Protein AF-A0A497C9P5-F1 (afdb_monomer_lite)

pLDDT: mean 89.62, std 9.58, range [41.66, 96.0]

Radius of gyration: 12.92 Å; chains: 1; bounding box: 40×26×26 Å

Secondary structure (DSSP, 8-state):
--HHHHHHHHHHHHHHHTTS-S-TTTTSGGGGHHHHHHHHHHTT--HHHHHHHHHHHHTGGGS-HHHHHHHHHHHHHHHHHSHHHHHHHHTT--

Sequence (94 aa):
MKTSIQKLRKYFRLEAKRGYDNEAVMGGIDNILPSWEGEARADNLPESVIQAVATRLRDYHRLSKESRQVVLQGLWKRIKRDPAIAAELKGEAD

Foldseek 3Di:
DQPLVVVLVVQLVQCVVVLNPLCSPVNGQLVCLVVSLVSCVVSVHDVVLNCLVNVLRNCSVVDDSVVNNVSSVVSNVVQCPPPVNVVVVPVVVD

Structure (mmCIF, N/CA/C/O backbone):
data_AF-A0A497C9P5-F1
#
_entry.id   AF-A0A497C9P5-F1
#
loop_
_atom_site.group_PDB
_atom_site.id
_atom_site.type_symbol
_atom_site.label_atom_id
_atom_site.label_alt_id
_atom_site.label_comp_id
_atom_site.label_asym_id
_atom_site.label_entity_id
_atom_site.label_seq_id
_atom_site.pdbx_PDB_ins_code
_atom_site.Cartn_x
_atom_site.Cartn_y
_atom_site.Cartn_z
_atom_site.occupancy
_atom_site.B_iso_or_equiv
_atom_site.auth_seq_id
_atom_site.auth_comp_id
_atom_site.auth_asym_id
_atom_site.auth_atom_id
_atom_site.pdbx_PDB_model_num
ATOM 1 N N . MET A 1 1 ? 19.208 -1.418 1.020 1.00 68.06 1 MET A N 1
ATOM 2 C CA . MET A 1 1 ? 17.759 -1.703 0.820 1.00 68.06 1 MET A CA 1
ATOM 3 C C . MET A 1 1 ? 17.121 -0.700 -0.157 1.00 68.06 1 MET A C 1
ATOM 5 O O . MET A 1 1 ? 17.277 0.497 0.054 1.00 68.06 1 MET A O 1
ATOM 9 N N . LYS A 1 2 ? 16.390 -1.160 -1.190 1.00 81.62 2 LYS A N 1
ATOM 10 C CA . LYS A 1 2 ? 15.680 -0.315 -2.187 1.00 81.62 2 LYS A CA 1
ATOM 11 C C . LYS A 1 2 ? 14.773 0.747 -1.532 1.00 81.62 2 LYS A C 1
ATOM 13 O O . LYS A 1 2 ? 14.002 0.426 -0.616 1.00 81.62 2 LYS A O 1
ATOM 18 N N . THR A 1 3 ? 14.854 2.000 -1.986 1.00 88.81 3 THR A N 1
ATOM 19 C CA . THR A 1 3 ? 14.185 3.158 -1.358 1.00 88.81 3 THR A CA 1
ATOM 20 C C . THR A 1 3 ? 12.657 3.048 -1.406 1.00 88.81 3 THR A C 1
ATOM 22 O O . THR A 1 3 ? 11.979 3.375 -0.425 1.00 88.81 3 THR A O 1
ATOM 25 N N . SER A 1 4 ? 12.106 2.496 -2.487 1.00 92.75 4 SER A N 1
ATOM 26 C CA . SER A 1 4 ? 10.670 2.239 -2.668 1.00 92.75 4 SER A CA 1
ATOM 27 C C . SER A 1 4 ? 10.084 1.336 -1.573 1.00 92.75 4 SER A C 1
ATOM 29 O O . SER A 1 4 ? 9.024 1.639 -1.014 1.00 92.75 4 SER A O 1
ATOM 31 N N . ILE A 1 5 ? 10.776 0.258 -1.184 1.00 92.44 5 ILE A N 1
ATOM 32 C CA . ILE A 1 5 ? 10.326 -0.654 -0.116 1.00 92.44 5 ILE A CA 1
ATOM 33 C C . ILE A 1 5 ? 10.441 0.006 1.263 1.00 92.44 5 ILE A C 1
ATOM 35 O O . ILE A 1 5 ? 9.572 -0.189 2.122 1.00 92.44 5 ILE A O 1
ATOM 39 N N . GLN A 1 6 ? 11.481 0.813 1.495 1.00 91.50 6 GLN A N 1
ATOM 40 C CA . GLN A 1 6 ? 11.629 1.564 2.746 1.00 91.50 6 GLN A CA 1
ATOM 41 C C . GLN A 1 6 ? 10.496 2.580 2.936 1.00 91.50 6 GLN A C 1
ATOM 43 O O . GLN A 1 6 ? 9.908 2.645 4.024 1.00 91.50 6 GLN A O 1
ATOM 48 N N . LYS A 1 7 ? 10.150 3.327 1.880 1.00 92.31 7 LYS A N 1
ATOM 49 C CA . LYS A 1 7 ? 9.013 4.257 1.882 1.00 92.31 7 LYS A CA 1
ATOM 50 C C . LYS A 1 7 ? 7.695 3.527 2.114 1.00 92.31 7 LYS A C 1
ATOM 52 O O . LYS A 1 7 ? 6.960 3.906 3.024 1.00 92.31 7 LYS A O 1
ATOM 57 N N . LEU A 1 8 ? 7.446 2.426 1.402 1.00 93.44 8 LEU A N 1
ATOM 58 C CA . LEU A 1 8 ? 6.242 1.611 1.602 1.00 93.44 8 LEU A CA 1
ATOM 59 C C . LEU A 1 8 ? 6.091 1.160 3.061 1.00 93.44 8 LEU A C 1
ATOM 61 O O . LEU A 1 8 ? 5.040 1.338 3.678 1.00 93.44 8 LEU A O 1
ATOM 65 N N . ARG A 1 9 ? 7.179 0.656 3.660 1.00 93.19 9 ARG A N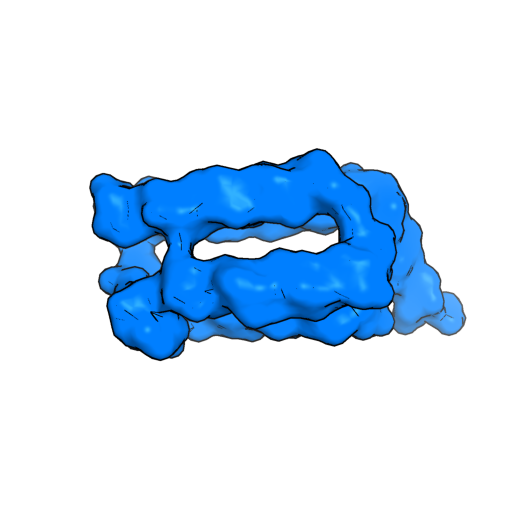 1
ATOM 66 C CA . ARG A 1 9 ? 7.205 0.260 5.076 1.00 93.19 9 ARG A CA 1
ATOM 67 C C . ARG A 1 9 ? 6.881 1.428 6.006 1.00 93.19 9 ARG A C 1
ATOM 69 O O . ARG A 1 9 ? 6.217 1.230 7.025 1.00 93.19 9 ARG A O 1
ATOM 76 N N . LYS A 1 10 ? 7.376 2.629 5.694 1.00 93.00 10 LYS A N 1
ATOM 77 C CA . LYS A 1 10 ? 7.097 3.844 6.469 1.00 93.00 10 LYS A CA 1
ATOM 78 C C . LYS A 1 10 ? 5.608 4.186 6.420 1.00 93.00 10 LYS A C 1
ATOM 80 O O . LYS A 1 10 ? 5.030 4.394 7.483 1.00 93.00 10 LYS A O 1
ATOM 85 N N . TYR A 1 11 ? 4.986 4.160 5.243 1.00 93.25 11 TYR A N 1
ATOM 86 C CA . TYR A 1 11 ? 3.549 4.406 5.096 1.00 93.25 11 TYR A CA 1
ATOM 87 C C . TYR A 1 11 ? 2.705 3.394 5.879 1.00 93.25 11 TYR A C 1
ATOM 89 O O . TYR A 1 11 ? 1.835 3.793 6.648 1.00 93.25 11 TYR A O 1
ATOM 97 N N . PHE A 1 12 ? 3.036 2.099 5.813 1.00 94.19 12 PHE A N 1
ATOM 98 C CA . PHE A 1 12 ? 2.298 1.074 6.567 1.00 94.19 12 PHE A CA 1
ATOM 99 C C . PHE A 1 12 ? 2.425 1.257 8.083 1.00 94.19 12 PHE A C 1
ATOM 101 O O . PHE A 1 12 ? 1.477 1.010 8.827 1.00 94.19 12 PHE A O 1
ATOM 108 N N . ARG A 1 13 ? 3.592 1.707 8.562 1.00 93.31 13 ARG A N 1
ATOM 109 C CA . ARG A 1 13 ? 3.786 2.039 9.981 1.00 93.31 13 ARG A CA 1
ATOM 110 C C . ARG A 1 13 ? 2.986 3.267 10.403 1.00 93.31 13 ARG A C 1
ATOM 112 O O . ARG A 1 13 ? 2.522 3.291 11.536 1.00 93.31 13 ARG A O 1
ATOM 119 N N . LEU A 1 14 ? 2.858 4.275 9.542 1.00 93.50 14 LEU A N 1
ATOM 120 C CA . LEU A 1 14 ? 2.045 5.459 9.830 1.00 93.50 14 LEU A CA 1
ATOM 121 C C . LEU A 1 14 ? 0.565 5.087 9.954 1.00 93.50 14 LEU A C 1
ATOM 123 O O . LEU A 1 14 ? -0.050 5.445 10.955 1.00 93.50 14 LEU A O 1
ATOM 127 N N . GLU A 1 15 ? 0.045 4.286 9.021 1.00 93.19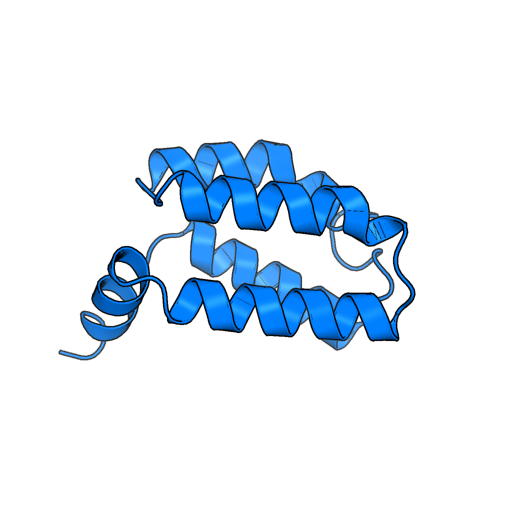 15 GLU A N 1
ATOM 128 C CA . GLU A 1 15 ? -1.319 3.746 9.105 1.00 93.19 15 GLU A CA 1
ATOM 129 C C . GLU A 1 15 ? -1.534 2.951 10.395 1.00 93.19 15 GLU A C 1
ATOM 131 O O . GLU A 1 15 ? -2.477 3.214 11.134 1.00 93.19 15 GLU A O 1
ATOM 136 N N . ALA A 1 16 ? -0.624 2.031 10.730 1.00 92.62 16 ALA A N 1
ATOM 137 C CA . ALA A 1 16 ? -0.737 1.246 11.958 1.00 92.62 16 ALA A CA 1
ATOM 138 C C . ALA A 1 16 ? -0.737 2.122 13.223 1.00 92.62 16 ALA A C 1
ATOM 140 O O . ALA A 1 16 ? -1.492 1.859 14.155 1.00 92.62 16 ALA A O 1
ATOM 141 N N . LYS A 1 17 ? 0.075 3.188 13.253 1.00 92.56 17 LYS A N 1
ATOM 142 C CA . LYS A 1 17 ? 0.129 4.129 14.383 1.00 92.56 17 LYS A CA 1
ATOM 143 C C . LYS A 1 17 ? -1.158 4.934 14.562 1.00 92.56 17 LYS A C 1
ATOM 145 O O . LYS A 1 17 ? -1.469 5.287 15.693 1.00 92.56 17 LYS A O 1
ATOM 150 N N . ARG A 1 18 ? -1.890 5.223 13.482 1.00 90.56 18 ARG A N 1
ATOM 151 C CA . ARG A 1 18 ? -3.185 5.927 13.533 1.00 90.56 18 ARG A CA 1
ATOM 152 C C . ARG A 1 18 ? -4.392 4.986 13.604 1.00 90.56 18 ARG A C 1
ATOM 154 O O . ARG A 1 18 ? -5.529 5.440 13.578 1.00 90.56 18 ARG A O 1
ATOM 161 N N . GLY A 1 19 ? -4.165 3.677 13.716 1.00 92.19 19 GLY A N 1
ATOM 162 C CA . GLY A 1 19 ? -5.247 2.696 13.790 1.00 92.19 19 GLY A CA 1
ATOM 163 C C . GLY A 1 19 ? -5.956 2.466 12.453 1.00 92.19 19 GLY A C 1
ATOM 164 O O . GLY A 1 19 ? -7.157 2.202 12.440 1.00 92.19 19 GLY A O 1
ATOM 165 N N . TYR A 1 20 ? -5.212 2.543 11.344 1.00 92.50 20 TYR A N 1
ATOM 166 C CA . TYR A 1 20 ? -5.673 2.210 9.990 1.00 92.50 20 TYR A CA 1
ATOM 167 C C . TYR A 1 20 ? -6.838 3.093 9.506 1.00 92.50 20 TYR A C 1
ATOM 169 O O . TYR A 1 20 ? -7.785 2.631 8.857 1.00 92.50 20 TYR A O 1
ATOM 177 N N . ASP A 1 21 ? -6.782 4.381 9.850 1.00 89.19 21 ASP A N 1
ATOM 178 C CA . ASP A 1 21 ? -7.808 5.374 9.526 1.00 89.19 21 ASP A CA 1
ATOM 179 C C . ASP A 1 21 ? -7.875 5.730 8.029 1.00 89.19 21 ASP A C 1
ATOM 181 O O . ASP A 1 21 ? -8.923 6.201 7.589 1.00 89.19 21 ASP A O 1
ATOM 185 N N . ASN A 1 22 ? -6.860 5.376 7.225 1.00 88.38 22 ASN A N 1
ATOM 186 C CA . ASN A 1 22 ? -6.689 5.809 5.832 1.00 88.38 22 ASN A CA 1
ATOM 187 C C . ASN A 1 22 ? -6.554 7.335 5.685 1.00 88.38 22 ASN A C 1
ATOM 189 O O . ASN A 1 22 ? -6.871 7.895 4.642 1.00 88.38 22 ASN A O 1
ATOM 193 N N . GLU A 1 23 ? -6.066 8.016 6.718 1.00 85.25 23 GLU A N 1
ATOM 194 C CA . GLU A 1 23 ? -5.766 9.452 6.680 1.00 85.25 23 GLU A CA 1
ATOM 195 C C . GLU A 1 23 ? -4.306 9.734 7.055 1.00 85.25 23 GLU A C 1
ATOM 197 O O . GLU A 1 23 ? -3.831 10.871 6.962 1.00 85.25 23 GLU A O 1
ATOM 202 N N . ALA A 1 24 ? -3.550 8.703 7.457 1.00 77.12 24 ALA A N 1
ATOM 203 C CA . ALA A 1 24 ? -2.168 8.847 7.899 1.00 77.12 24 ALA A CA 1
ATOM 204 C C . ALA A 1 24 ? -1.222 9.318 6.795 1.00 77.12 24 ALA A C 1
ATOM 206 O O . ALA A 1 24 ? -0.147 9.850 7.084 1.00 77.12 24 ALA A O 1
ATOM 207 N N . VAL A 1 25 ? -1.601 9.091 5.539 1.00 79.31 25 VAL A N 1
ATOM 208 C CA . VAL A 1 25 ? -0.736 9.274 4.384 1.00 79.31 25 VAL A CA 1
ATOM 209 C C . VAL A 1 25 ? -1.464 10.108 3.345 1.00 79.31 25 VAL A C 1
ATOM 211 O O . VAL A 1 25 ? -2.302 9.583 2.637 1.00 79.31 25 VAL A O 1
ATOM 214 N N . MET A 1 26 ? -1.159 11.406 3.258 1.00 78.00 26 MET A N 1
ATOM 215 C CA . MET A 1 26 ? -1.690 12.305 2.217 1.00 78.00 26 MET A CA 1
ATOM 216 C C . MET A 1 26 ? -3.221 12.211 2.006 1.00 78.00 26 MET A C 1
ATOM 218 O O . MET A 1 26 ? -3.688 12.286 0.877 1.00 78.00 26 MET A O 1
ATOM 222 N N . GLY A 1 27 ? -4.007 12.004 3.070 1.00 80.25 27 GLY A N 1
ATOM 223 C CA . GLY A 1 27 ? -5.471 11.869 2.975 1.00 80.25 27 GLY A CA 1
ATOM 224 C C . GLY A 1 27 ? -5.981 10.556 2.359 1.00 80.25 27 GLY A C 1
ATOM 225 O O . GLY A 1 27 ? -7.151 10.476 2.005 1.00 80.25 27 GLY A O 1
ATOM 226 N N . GLY A 1 28 ? -5.115 9.552 2.203 1.00 89.44 28 GLY A N 1
ATOM 227 C CA . GLY A 1 28 ? -5.441 8.236 1.651 1.00 89.44 28 GLY A CA 1
ATOM 228 C C . GLY A 1 28 ? -4.181 7.488 1.230 1.00 89.44 28 GLY A C 1
ATOM 229 O O . GLY A 1 28 ? -3.340 8.034 0.513 1.00 89.44 28 GLY A O 1
ATOM 230 N N . ILE A 1 29 ? -4.011 6.232 1.658 1.00 90.56 29 ILE A N 1
ATOM 231 C CA . ILE A 1 29 ? -2.803 5.471 1.299 1.00 90.56 29 ILE A CA 1
ATOM 232 C C . ILE A 1 29 ? -2.698 5.231 -0.214 1.00 90.56 29 ILE A C 1
ATOM 234 O O . ILE A 1 29 ? -1.601 5.059 -0.729 1.00 90.56 29 ILE A O 1
ATOM 238 N N . ASP A 1 30 ? -3.812 5.240 -0.937 1.00 91.75 30 ASP A N 1
ATOM 239 C CA . ASP A 1 30 ? -3.877 5.145 -2.393 1.00 91.75 30 ASP A CA 1
ATOM 240 C C . ASP A 1 30 ? -3.218 6.338 -3.101 1.00 91.75 30 ASP A C 1
ATOM 242 O O . ASP A 1 30 ? -2.639 6.159 -4.174 1.00 91.75 30 ASP A O 1
ATOM 246 N N . ASN A 1 31 ? -3.181 7.516 -2.471 1.00 92.06 31 ASN A N 1
ATOM 247 C CA . ASN A 1 31 ? -2.557 8.714 -3.045 1.00 92.06 31 ASN A CA 1
ATOM 248 C C . ASN A 1 31 ? -1.042 8.569 -3.253 1.00 92.06 31 ASN A C 1
ATOM 250 O O . ASN A 1 31 ? -0.457 9.293 -4.058 1.00 92.06 31 ASN A O 1
ATOM 254 N N . ILE A 1 32 ? -0.382 7.625 -2.572 1.00 92.44 32 ILE A N 1
ATOM 255 C CA . ILE A 1 32 ? 1.052 7.375 -2.789 1.00 92.44 32 ILE A CA 1
ATOM 256 C C . ILE A 1 32 ? 1.327 6.558 -4.046 1.00 92.44 32 ILE A C 1
ATOM 258 O O . ILE A 1 32 ? 2.480 6.516 -4.475 1.00 92.44 32 ILE A O 1
ATOM 262 N N . LEU A 1 33 ? 0.321 5.863 -4.590 1.00 93.31 33 LEU A N 1
ATOM 263 C CA . LEU A 1 33 ? 0.524 4.841 -5.614 1.00 93.31 33 LEU A CA 1
ATOM 264 C C . LEU A 1 33 ? 1.246 5.366 -6.856 1.00 93.31 33 LEU A C 1
ATOM 266 O O . LEU A 1 33 ? 2.254 4.756 -7.206 1.00 93.31 33 LEU A O 1
ATOM 270 N N . PRO A 1 34 ? 0.857 6.502 -7.470 1.00 92.75 34 PRO A N 1
ATOM 271 C CA . PRO A 1 34 ? 1.517 6.968 -8.689 1.00 92.75 34 PRO A CA 1
ATOM 272 C C . PRO A 1 34 ? 3.017 7.229 -8.491 1.00 92.75 34 PRO A C 1
ATOM 274 O O . PRO A 1 34 ? 3.837 6.818 -9.310 1.00 92.75 34 PRO A O 1
ATOM 277 N N . SER A 1 35 ? 3.388 7.858 -7.368 1.00 92.94 35 SER A N 1
ATOM 278 C CA . SER A 1 35 ? 4.792 8.116 -7.025 1.00 92.94 35 SER A CA 1
ATOM 279 C C . SER A 1 35 ? 5.523 6.823 -6.677 1.00 92.94 35 SER A C 1
ATOM 281 O O . SER A 1 35 ? 6.618 6.569 -7.174 1.00 92.94 35 SER A O 1
ATOM 283 N N . TRP A 1 36 ? 4.920 5.987 -5.830 1.00 95.31 36 TRP A N 1
ATOM 284 C CA . TRP A 1 36 ? 5.548 4.762 -5.353 1.00 95.31 36 TRP A CA 1
ATOM 285 C C . TRP 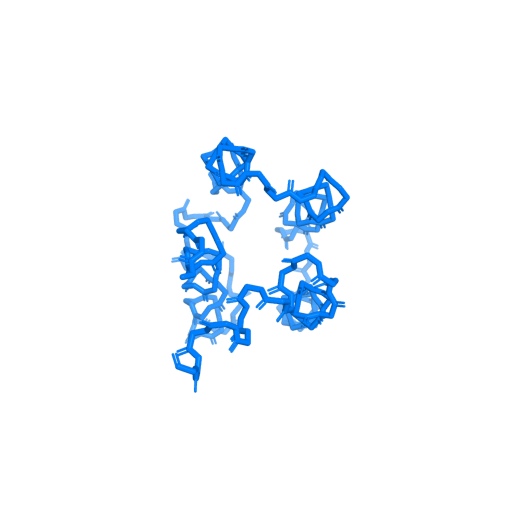A 1 36 ? 5.773 3.751 -6.480 1.00 95.31 36 TRP A C 1
ATOM 287 O O . TRP A 1 36 ? 6.820 3.115 -6.510 1.00 95.31 36 TRP A O 1
ATOM 297 N N . GLU A 1 37 ? 4.838 3.620 -7.422 1.00 95.81 37 GLU A N 1
ATOM 298 C CA . GLU A 1 37 ? 4.979 2.739 -8.582 1.00 95.81 37 GLU A CA 1
ATOM 299 C C . GLU A 1 37 ? 6.147 3.154 -9.490 1.00 95.81 37 GLU A C 1
ATOM 301 O O . GLU A 1 37 ? 6.898 2.294 -9.951 1.00 95.81 37 GLU A O 1
ATOM 306 N N . GLY A 1 38 ? 6.334 4.458 -9.730 1.00 95.12 38 GLY A N 1
ATOM 307 C CA . GLY A 1 38 ? 7.476 4.966 -10.496 1.00 95.12 38 GLY A CA 1
ATOM 308 C C . GLY A 1 38 ? 8.810 4.638 -9.823 1.00 95.12 38 GLY A C 1
ATOM 309 O O . GLY A 1 38 ? 9.721 4.109 -10.458 1.00 95.12 38 GLY A O 1
ATOM 310 N N . GLU A 1 39 ? 8.894 4.868 -8.511 1.00 94.12 39 GLU A N 1
ATOM 311 C CA . GLU A 1 39 ? 10.072 4.520 -7.711 1.00 94.12 39 GLU A CA 1
ATOM 312 C C . GLU A 1 39 ? 10.320 3.008 -7.667 1.00 94.12 39 GLU A C 1
ATOM 314 O O . GLU A 1 39 ? 11.456 2.565 -7.786 1.00 94.12 39 GLU A O 1
ATOM 319 N N . ALA A 1 40 ? 9.266 2.205 -7.527 1.00 95.25 40 ALA A N 1
ATOM 320 C CA . ALA A 1 40 ? 9.341 0.750 -7.497 1.00 95.25 40 ALA A CA 1
ATOM 321 C C . ALA A 1 40 ? 9.905 0.171 -8.801 1.00 95.25 40 ALA A C 1
ATOM 323 O O . ALA A 1 40 ? 10.735 -0.740 -8.759 1.00 95.25 40 ALA A O 1
ATOM 324 N N . ARG A 1 41 ? 9.485 0.714 -9.951 1.00 95.12 41 ARG A N 1
ATOM 325 C CA . ARG A 1 41 ? 10.022 0.321 -11.262 1.00 95.12 41 ARG A CA 1
ATOM 326 C C . ARG A 1 41 ? 11.467 0.781 -11.441 1.00 95.12 41 ARG A C 1
ATOM 328 O O . ARG A 1 41 ? 12.280 -0.008 -11.911 1.00 95.12 41 ARG A O 1
ATOM 335 N N . ALA A 1 42 ? 11.812 1.996 -11.008 1.00 94.25 42 ALA A N 1
ATOM 336 C CA . ALA A 1 42 ? 13.197 2.483 -11.017 1.00 94.25 42 ALA A CA 1
ATOM 337 C C . ALA A 1 42 ? 14.119 1.629 -10.126 1.00 94.25 42 ALA A C 1
ATOM 339 O O . ALA A 1 42 ? 15.255 1.327 -10.488 1.00 94.25 42 ALA A O 1
ATOM 340 N N . ASP A 1 43 ? 13.590 1.154 -9.000 1.00 93.38 43 ASP A N 1
ATOM 341 C CA . ASP A 1 43 ? 14.250 0.211 -8.105 1.00 93.38 43 ASP A CA 1
ATOM 342 C C . ASP A 1 43 ? 14.276 -1.229 -8.653 1.00 93.38 43 ASP A C 1
ATOM 344 O O . ASP A 1 43 ? 14.790 -2.117 -7.978 1.00 93.38 43 ASP A O 1
ATOM 348 N N . ASN A 1 44 ? 13.780 -1.497 -9.866 1.00 92.00 44 ASN A N 1
ATOM 349 C CA . ASN A 1 44 ? 13.706 -2.831 -10.472 1.00 92.00 44 ASN A CA 1
ATOM 350 C C . ASN A 1 44 ? 12.964 -3.858 -9.595 1.00 92.00 44 ASN A C 1
ATOM 352 O O . ASN A 1 44 ? 13.370 -5.018 -9.492 1.00 92.00 44 ASN A O 1
ATOM 356 N N . LEU A 1 45 ? 11.889 -3.441 -8.917 1.00 92.38 45 LEU A N 1
ATOM 357 C CA . LEU A 1 45 ? 11.023 -4.389 -8.220 1.00 92.38 45 LEU A CA 1
ATOM 358 C C . LEU A 1 45 ? 10.260 -5.266 -9.225 1.00 92.38 45 LEU A C 1
ATOM 360 O O . LEU A 1 45 ? 9.874 -4.779 -10.289 1.00 92.38 45 LEU A O 1
ATOM 364 N N . PRO A 1 46 ? 9.979 -6.540 -8.888 1.00 93.44 46 PRO A N 1
ATOM 365 C CA . PRO A 1 46 ? 9.173 -7.396 -9.748 1.00 93.44 46 PRO A CA 1
ATOM 366 C C . PRO A 1 46 ? 7.799 -6.772 -10.006 1.00 93.44 46 PRO A C 1
ATOM 368 O O . PRO A 1 46 ? 7.096 -6.409 -9.060 1.00 93.44 46 PRO A O 1
ATOM 371 N N . GLU A 1 47 ? 7.369 -6.711 -11.269 1.00 94.06 47 GLU A N 1
ATOM 372 C CA . GLU A 1 47 ? 6.068 -6.120 -11.626 1.00 94.06 47 GLU A CA 1
ATOM 373 C C . GLU A 1 47 ? 4.911 -6.840 -10.907 1.00 94.06 47 GLU A C 1
ATOM 375 O O . GLU A 1 47 ? 3.935 -6.216 -10.506 1.00 94.06 47 GLU A O 1
ATOM 380 N N . SER A 1 48 ? 5.050 -8.139 -10.621 1.00 93.69 48 SER A N 1
ATOM 381 C CA . SER A 1 48 ? 4.089 -8.907 -9.817 1.00 93.69 48 SER A CA 1
ATOM 382 C C . SER A 1 48 ? 3.910 -8.363 -8.391 1.00 93.69 48 SER A C 1
ATOM 384 O O . SER A 1 48 ? 2.801 -8.401 -7.851 1.00 93.69 48 SER A O 1
ATOM 386 N N . VAL A 1 49 ? 4.975 -7.839 -7.775 1.00 94.31 49 VAL A N 1
ATOM 387 C CA . VAL A 1 49 ? 4.927 -7.177 -6.465 1.00 94.31 49 VAL A CA 1
ATOM 388 C C . VAL A 1 49 ? 4.277 -5.807 -6.601 1.00 94.31 49 VAL A C 1
ATOM 390 O O . VAL A 1 49 ? 3.393 -5.482 -5.807 1.00 94.31 49 VAL A O 1
ATOM 393 N N . ILE A 1 50 ? 4.671 -5.036 -7.617 1.00 95.75 50 ILE A N 1
ATOM 394 C CA . ILE A 1 50 ? 4.123 -3.701 -7.888 1.00 95.75 50 ILE A CA 1
ATOM 395 C C . ILE A 1 50 ? 2.606 -3.785 -8.073 1.00 95.75 50 ILE A C 1
ATOM 397 O O . ILE A 1 50 ? 1.863 -3.125 -7.349 1.00 95.75 50 ILE A O 1
ATOM 401 N N . GLN A 1 51 ? 2.137 -4.683 -8.940 1.00 95.50 51 GLN A N 1
ATOM 402 C CA . GLN A 1 51 ? 0.714 -4.899 -9.201 1.00 95.50 51 GLN A CA 1
ATOM 403 C C . GLN A 1 51 ? -0.044 -5.398 -7.964 1.00 95.50 51 GLN A C 1
ATOM 405 O O . GLN A 1 51 ? -1.168 -4.959 -7.704 1.00 95.50 51 GLN A O 1
ATOM 410 N N . ALA A 1 52 ? 0.561 -6.280 -7.157 1.00 94.25 52 ALA A N 1
ATOM 411 C CA . ALA A 1 52 ? -0.054 -6.755 -5.918 1.00 94.25 52 ALA A CA 1
ATOM 412 C C . ALA A 1 52 ? -0.237 -5.627 -4.889 1.00 94.25 52 ALA A C 1
ATOM 414 O O . ALA A 1 52 ? -1.270 -5.582 -4.219 1.00 94.25 52 ALA A O 1
ATOM 415 N N . VAL A 1 53 ? 0.737 -4.721 -4.764 1.00 95.38 53 VAL A N 1
ATOM 416 C CA . VAL A 1 53 ? 0.630 -3.539 -3.896 1.00 95.38 53 VAL A CA 1
ATOM 417 C C . VAL A 1 53 ? -0.395 -2.559 -4.457 1.00 95.38 53 VAL A C 1
ATOM 419 O O . VAL A 1 53 ? -1.329 -2.199 -3.742 1.00 95.38 53 VAL A O 1
ATOM 422 N N . ALA A 1 54 ? -0.276 -2.192 -5.735 1.00 95.56 54 ALA A N 1
ATOM 423 C CA . ALA A 1 54 ? -1.151 -1.227 -6.393 1.00 95.56 54 ALA A CA 1
ATOM 424 C C . ALA A 1 54 ? -2.626 -1.629 -6.304 1.00 95.56 54 ALA A C 1
ATOM 426 O O . ALA A 1 54 ? -3.460 -0.840 -5.867 1.00 95.56 54 ALA A O 1
ATOM 427 N N . THR A 1 55 ? -2.938 -2.889 -6.616 1.00 94.75 55 THR A N 1
ATOM 428 C CA . THR A 1 55 ? -4.311 -3.409 -6.543 1.00 94.75 55 THR A CA 1
ATOM 429 C C . THR A 1 55 ? -4.864 -3.334 -5.119 1.00 94.75 55 THR A C 1
ATOM 431 O O . THR A 1 55 ? -5.982 -2.879 -4.907 1.00 94.75 55 THR A O 1
ATOM 434 N N . ARG A 1 56 ? -4.080 -3.746 -4.113 1.00 94.19 56 ARG A N 1
ATOM 435 C CA . ARG A 1 56 ? -4.547 -3.778 -2.717 1.00 94.19 56 ARG A CA 1
ATOM 436 C C . ARG A 1 56 ? -4.735 -2.391 -2.120 1.00 94.19 56 ARG A C 1
ATOM 438 O O . ARG A 1 56 ? -5.669 -2.203 -1.346 1.00 94.19 56 ARG A O 1
ATOM 445 N N . LEU A 1 57 ? -3.851 -1.452 -2.445 1.00 94.44 57 LEU A N 1
ATOM 446 C CA . LEU A 1 57 ? -3.933 -0.095 -1.916 1.00 94.44 57 LEU A CA 1
ATOM 447 C C . LEU A 1 57 ? -5.004 0.736 -2.628 1.00 94.44 57 LEU A C 1
ATOM 449 O O . LEU A 1 57 ? -5.655 1.536 -1.970 1.00 94.44 57 LEU A O 1
ATOM 453 N N . ARG A 1 58 ? -5.265 0.495 -3.921 1.00 93.75 58 ARG A N 1
ATOM 454 C CA . ARG A 1 58 ? -6.331 1.183 -4.668 1.00 93.75 58 ARG A CA 1
ATOM 455 C C . ARG A 1 58 ? -7.711 0.969 -4.040 1.00 93.75 58 ARG A C 1
ATOM 457 O O . ARG A 1 58 ? -8.481 1.914 -3.917 1.00 93.75 58 ARG A O 1
ATOM 464 N N . ASP A 1 59 ? -8.002 -0.250 -3.592 1.00 92.69 59 ASP A N 1
ATOM 465 C CA . ASP A 1 59 ? -9.273 -0.582 -2.933 1.00 92.69 59 ASP A CA 1
ATOM 466 C C . ASP A 1 59 ? -9.266 -0.338 -1.411 1.00 92.69 59 ASP A C 1
ATOM 468 O O . ASP A 1 59 ? -10.280 -0.543 -0.743 1.00 92.69 59 ASP A O 1
ATOM 472 N N . TYR A 1 60 ? -8.147 0.109 -0.833 1.00 93.94 60 TYR A N 1
ATOM 473 C CA . TYR A 1 60 ? 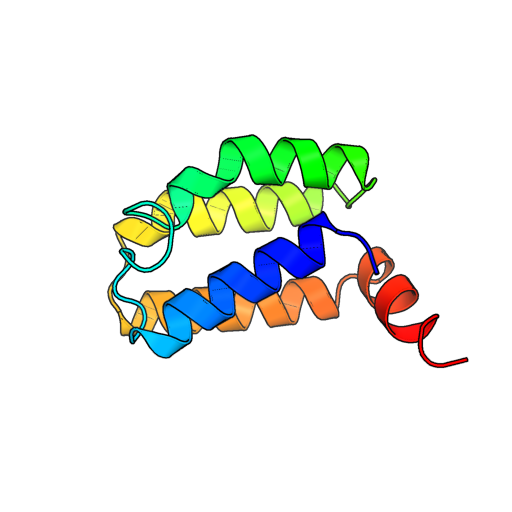-7.965 0.197 0.620 1.00 93.94 60 TYR A CA 1
ATOM 474 C C . TYR A 1 60 ? -8.949 1.152 1.307 1.00 93.94 60 TYR A C 1
ATOM 476 O O . TYR A 1 60 ? -9.429 0.868 2.409 1.00 93.94 60 TYR A O 1
ATOM 484 N N . HIS A 1 61 ? -9.316 2.251 0.641 1.00 92.19 61 HIS A N 1
ATOM 485 C CA . HIS A 1 61 ? -10.293 3.209 1.159 1.00 92.19 61 HIS A CA 1
ATOM 486 C C . HIS A 1 61 ? -11.677 2.572 1.390 1.00 92.19 61 HIS A C 1
ATOM 488 O O . HIS A 1 61 ? -12.387 2.978 2.308 1.00 92.19 61 HIS A O 1
ATOM 494 N N . ARG A 1 62 ? -12.028 1.525 0.628 1.00 94.38 62 ARG A N 1
ATOM 495 C CA . ARG A 1 62 ? -13.324 0.819 0.685 1.00 94.38 62 ARG A CA 1
ATOM 496 C C . ARG A 1 62 ? -13.417 -0.195 1.825 1.00 94.38 62 ARG A C 1
ATOM 498 O O . ARG A 1 62 ? -14.484 -0.747 2.070 1.00 94.38 62 ARG A O 1
ATOM 505 N N . LEU A 1 63 ? -12.297 -0.487 2.481 1.00 94.62 63 LEU A N 1
ATOM 506 C CA . LEU A 1 63 ? -12.199 -1.502 3.523 1.00 94.62 63 LEU A CA 1
ATOM 507 C C . LEU A 1 63 ? -12.520 -0.928 4.908 1.00 94.62 63 LEU A C 1
ATOM 509 O O . LEU A 1 63 ? -12.255 0.243 5.183 1.00 94.62 63 LEU A O 1
ATOM 513 N N . SER A 1 64 ? -13.015 -1.784 5.809 1.00 95.06 64 SER A N 1
ATOM 514 C CA . SER A 1 64 ? -13.100 -1.462 7.240 1.00 95.06 64 SER A CA 1
ATOM 515 C C . SER A 1 64 ? -11.706 -1.332 7.863 1.00 95.06 64 SER A C 1
ATOM 517 O O . SER A 1 64 ? -10.729 -1.863 7.328 1.00 95.06 64 SER A O 1
ATOM 519 N N . LYS A 1 65 ? -11.601 -0.682 9.028 1.00 93.62 65 LYS A N 1
ATOM 520 C CA . LYS A 1 65 ? -10.324 -0.531 9.751 1.00 93.62 65 LYS A CA 1
ATOM 521 C C . LYS A 1 65 ? -9.659 -1.880 10.050 1.00 93.62 65 LYS A C 1
ATOM 523 O O . LYS A 1 65 ? -8.456 -2.026 9.834 1.00 93.62 65 LYS A O 1
ATOM 528 N N . GLU A 1 66 ? -10.420 -2.894 10.466 1.00 94.88 66 GLU A N 1
ATOM 529 C CA . GLU A 1 66 ? -9.862 -4.230 10.715 1.00 94.88 66 GLU A CA 1
ATOM 530 C C . GLU A 1 66 ? -9.376 -4.890 9.418 1.00 94.88 66 GLU A C 1
ATOM 532 O O . GLU A 1 66 ? -8.289 -5.469 9.368 1.00 94.88 66 GLU A O 1
ATOM 537 N N . SER A 1 67 ? -10.146 -4.753 8.336 1.00 95.19 67 SER A N 1
ATOM 538 C CA . SER A 1 67 ? -9.781 -5.303 7.026 1.00 95.19 67 SER A CA 1
ATOM 539 C C . SER A 1 67 ? -8.513 -4.646 6.475 1.00 95.19 67 SER A C 1
ATOM 541 O O . SER A 1 67 ? -7.633 -5.329 5.949 1.00 95.19 67 SER A O 1
ATOM 543 N N . ARG A 1 68 ? -8.374 -3.329 6.655 1.00 95.38 68 ARG A N 1
ATOM 544 C CA . ARG A 1 68 ? -7.177 -2.554 6.310 1.00 95.38 68 ARG A CA 1
ATOM 545 C C . ARG A 1 68 ? -5.936 -3.071 7.032 1.00 95.38 68 ARG A C 1
ATOM 547 O O . ARG A 1 68 ? -4.921 -3.339 6.385 1.00 95.38 68 ARG A O 1
ATOM 554 N N . GLN A 1 69 ? -6.031 -3.297 8.343 1.00 95.38 69 GLN A N 1
ATOM 555 C CA . GLN A 1 69 ? -4.954 -3.903 9.127 1.00 95.38 69 GLN A CA 1
ATOM 556 C C . GLN A 1 69 ? -4.513 -5.249 8.543 1.00 95.38 69 GLN A C 1
ATOM 558 O O . GLN A 1 69 ? -3.318 -5.466 8.309 1.00 95.38 69 GLN A O 1
ATOM 563 N N . VAL A 1 70 ? -5.469 -6.147 8.291 1.00 96.00 70 VAL A N 1
ATOM 564 C CA . VAL A 1 70 ? -5.196 -7.480 7.735 1.00 96.00 70 VAL A CA 1
ATOM 565 C C . VAL A 1 70 ? -4.527 -7.371 6.364 1.00 96.00 70 VAL A C 1
ATOM 567 O O . VAL A 1 70 ? -3.538 -8.063 6.108 1.00 96.00 70 VAL A O 1
ATOM 570 N N . VAL A 1 71 ? -5.004 -6.465 5.506 1.00 94.94 71 VAL A N 1
ATOM 571 C CA . VAL A 1 71 ? -4.434 -6.233 4.173 1.00 94.94 71 VAL A CA 1
ATOM 572 C C . VAL A 1 71 ? -2.993 -5.738 4.254 1.00 94.94 71 VAL A C 1
ATOM 574 O O . VAL A 1 71 ? -2.134 -6.342 3.610 1.00 94.94 71 VAL A O 1
ATOM 577 N N . LEU A 1 72 ? -2.683 -4.711 5.056 1.00 95.06 72 LEU A N 1
ATOM 578 C CA . LEU A 1 72 ? -1.306 -4.198 5.144 1.00 95.06 72 LEU A CA 1
ATOM 579 C C . LEU A 1 72 ? -0.343 -5.243 5.712 1.00 95.06 72 LEU A C 1
ATOM 581 O O . LEU A 1 72 ? 0.768 -5.413 5.202 1.00 95.06 72 LEU A O 1
ATOM 585 N N . GLN A 1 73 ? -0.766 -5.985 6.738 1.00 94.62 73 GLN A N 1
ATOM 586 C CA . GLN A 1 73 ? 0.052 -7.053 7.310 1.00 94.62 73 GLN A CA 1
ATOM 587 C C . GLN A 1 73 ? 0.276 -8.198 6.314 1.00 94.62 73 GLN A C 1
ATOM 589 O O . GLN A 1 73 ? 1.403 -8.683 6.177 1.00 94.62 73 GLN A O 1
ATOM 594 N N . GLY A 1 74 ? -0.774 -8.627 5.610 1.00 95.00 74 GLY A N 1
ATOM 595 C CA . GLY A 1 74 ? -0.699 -9.674 4.593 1.00 95.00 74 GLY A CA 1
ATOM 596 C C . GLY A 1 74 ? 0.187 -9.271 3.415 1.00 95.00 74 GLY A C 1
ATOM 597 O O . GLY A 1 74 ? 1.060 -10.040 3.003 1.00 95.00 74 GLY A O 1
ATOM 598 N N . LEU A 1 75 ? 0.028 -8.040 2.930 1.00 95.00 75 LEU A N 1
ATOM 599 C CA . LEU A 1 75 ? 0.826 -7.481 1.845 1.00 95.00 75 LEU A CA 1
ATOM 600 C C . LEU A 1 75 ? 2.307 -7.410 2.229 1.00 95.00 75 LEU A C 1
ATOM 602 O O . LEU A 1 75 ? 3.162 -7.884 1.485 1.00 95.00 75 LEU A O 1
ATOM 606 N N . TRP A 1 76 ? 2.617 -6.926 3.433 1.00 94.62 76 TRP A N 1
ATOM 607 C CA . TRP A 1 76 ? 3.995 -6.863 3.920 1.00 94.62 76 TRP A CA 1
ATOM 608 C C . TRP A 1 76 ? 4.639 -8.246 4.089 1.00 94.62 76 TRP A C 1
ATOM 610 O O . TRP A 1 76 ? 5.803 -8.440 3.730 1.00 94.62 76 TRP A O 1
ATOM 620 N N . LYS A 1 77 ? 3.888 -9.237 4.590 1.00 94.00 77 LYS A N 1
ATOM 621 C CA . LYS A 1 77 ? 4.356 -10.633 4.668 1.00 94.00 77 LYS A CA 1
ATOM 622 C C . LYS A 1 77 ? 4.654 -11.206 3.281 1.00 94.00 77 LYS A C 1
ATOM 624 O O . LYS A 1 77 ? 5.657 -11.898 3.133 1.00 94.00 77 LYS A O 1
ATOM 629 N N . ARG A 1 78 ? 3.814 -10.918 2.281 1.00 92.06 78 ARG A N 1
ATOM 630 C CA . ARG A 1 78 ? 4.025 -11.352 0.891 1.00 92.06 78 ARG A CA 1
ATOM 631 C C . ARG A 1 78 ? 5.287 -10.730 0.295 1.00 92.06 78 ARG A C 1
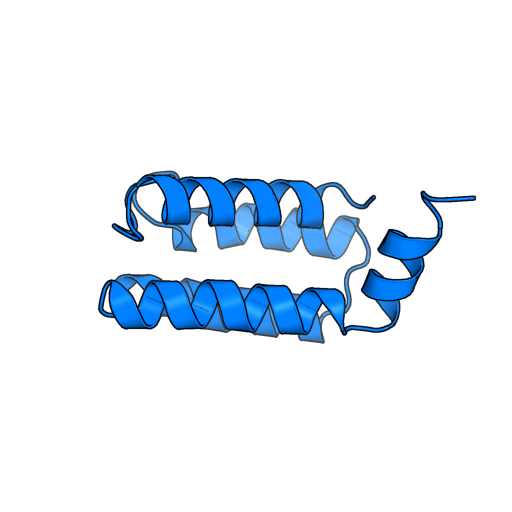ATOM 633 O O . ARG A 1 78 ? 6.111 -11.469 -0.222 1.00 92.06 78 ARG A O 1
ATOM 640 N N . ILE A 1 79 ? 5.468 -9.417 0.442 1.00 92.25 79 ILE A N 1
ATOM 641 C CA . ILE A 1 79 ? 6.656 -8.688 -0.040 1.00 92.25 79 ILE A CA 1
ATOM 642 C C . ILE A 1 79 ? 7.942 -9.289 0.536 1.00 92.25 79 ILE A C 1
ATOM 644 O O . ILE A 1 79 ? 8.883 -9.552 -0.198 1.00 92.25 79 ILE A O 1
ATOM 648 N N . LYS A 1 80 ? 7.973 -9.575 1.843 1.00 91.25 80 LYS A N 1
ATOM 649 C CA . LYS A 1 80 ? 9.139 -10.193 2.495 1.00 91.25 80 LYS A CA 1
ATOM 650 C C . LYS A 1 80 ? 9.461 -11.611 2.017 1.00 91.25 80 LYS A C 1
ATOM 652 O O . LYS A 1 80 ? 10.580 -12.066 2.225 1.00 91.25 80 LYS A O 1
ATOM 657 N N . ARG A 1 81 ? 8.470 -12.331 1.488 1.00 91.31 81 ARG A N 1
ATOM 658 C CA . ARG A 1 81 ? 8.625 -13.701 0.979 1.00 91.31 81 ARG A CA 1
ATOM 659 C C . ARG A 1 81 ? 8.984 -13.735 -0.500 1.00 91.31 81 ARG A C 1
ATOM 661 O O . ARG A 1 81 ? 9.347 -14.801 -0.984 1.00 91.31 81 ARG A O 1
ATOM 668 N N . ASP A 1 82 ? 8.859 -12.613 -1.202 1.00 92.00 82 ASP A N 1
ATOM 669 C CA . ASP A 1 82 ? 9.279 -12.530 -2.590 1.00 92.00 82 ASP A CA 1
ATOM 670 C C . ASP A 1 82 ? 10.799 -12.743 -2.664 1.00 92.00 82 ASP A C 1
ATOM 672 O O . ASP A 1 82 ? 11.528 -12.046 -1.957 1.00 92.00 82 ASP A O 1
ATOM 676 N N . PRO A 1 83 ? 11.296 -13.707 -3.455 1.00 88.44 83 PRO A N 1
ATOM 677 C CA . PRO A 1 83 ? 12.707 -14.079 -3.445 1.00 88.44 83 PRO A CA 1
ATOM 678 C C . PRO A 1 83 ? 13.621 -12.927 -3.874 1.00 88.44 83 PRO A C 1
ATOM 680 O O . PRO A 1 83 ? 14.701 -12.779 -3.301 1.00 88.44 83 PRO A O 1
ATOM 683 N N . ALA A 1 84 ? 13.176 -12.079 -4.809 1.00 85.69 84 ALA A N 1
ATOM 684 C CA . ALA A 1 84 ? 13.960 -10.941 -5.277 1.00 85.69 84 ALA A CA 1
ATOM 685 C C . ALA A 1 84 ? 14.114 -9.879 -4.182 1.00 85.69 84 ALA A C 1
ATOM 687 O O . ALA A 1 84 ? 15.149 -9.235 -4.083 1.00 85.69 84 ALA A O 1
ATOM 688 N N . ILE A 1 85 ? 13.111 -9.725 -3.316 1.00 87.38 85 ILE A N 1
ATOM 689 C CA . ILE A 1 85 ? 13.165 -8.783 -2.190 1.00 87.38 85 ILE A CA 1
ATOM 690 C C . ILE A 1 85 ? 13.830 -9.425 -0.967 1.00 87.38 85 ILE A C 1
ATOM 692 O O . ILE A 1 85 ? 14.563 -8.764 -0.238 1.00 87.38 85 ILE A O 1
ATOM 696 N N . ALA A 1 86 ? 13.602 -10.714 -0.721 1.00 87.12 86 ALA A N 1
ATOM 697 C CA . ALA A 1 86 ? 14.173 -11.439 0.406 1.00 87.12 86 ALA A CA 1
ATOM 698 C C . ALA A 1 86 ? 15.703 -11.522 0.325 1.00 87.12 86 ALA A C 1
ATOM 700 O O . ALA A 1 86 ? 16.358 -11.409 1.360 1.00 87.12 86 ALA A O 1
ATOM 701 N N . ALA A 1 87 ? 16.263 -11.690 -0.879 1.00 83.62 87 ALA A N 1
ATOM 702 C CA . ALA A 1 87 ? 17.706 -11.630 -1.106 1.00 83.62 87 ALA A CA 1
ATOM 703 C C . ALA A 1 87 ? 18.277 -10.256 -0.707 1.00 83.62 87 ALA A C 1
ATOM 705 O O . ALA A 1 87 ? 19.212 -10.183 0.086 1.00 83.62 87 ALA A O 1
ATOM 706 N N . GLU A 1 88 ? 17.626 -9.174 -1.140 1.00 77.06 88 GLU A N 1
ATOM 707 C CA . GLU A 1 88 ? 18.018 -7.790 -0.834 1.00 77.06 88 GLU A CA 1
ATOM 708 C C . GLU A 1 88 ? 17.920 -7.447 0.659 1.00 77.06 88 GLU A C 1
ATOM 710 O O . GLU A 1 88 ? 18.684 -6.634 1.170 1.00 77.06 88 GLU A O 1
ATOM 715 N N . LEU A 1 89 ? 16.961 -8.043 1.378 1.00 76.19 89 LEU A N 1
ATOM 716 C CA . LEU A 1 89 ? 16.818 -7.856 2.825 1.00 76.19 89 LEU A CA 1
ATOM 717 C C . LEU A 1 89 ? 17.857 -8.637 3.637 1.00 76.19 89 LEU A C 1
ATOM 719 O O . LEU A 1 89 ? 18.091 -8.287 4.791 1.00 76.19 89 LEU A O 1
ATOM 723 N N . LYS A 1 90 ? 18.422 -9.710 3.073 1.00 72.06 90 LYS A N 1
ATOM 724 C CA . LYS A 1 90 ? 19.442 -10.541 3.726 1.00 72.06 90 LYS A CA 1
ATOM 725 C C . LYS A 1 90 ? 20.859 -10.040 3.462 1.00 72.06 90 LYS A C 1
ATOM 727 O O . LYS A 1 90 ? 21.663 -10.082 4.380 1.00 72.06 90 LYS A O 1
ATOM 732 N N . GLY A 1 91 ? 21.138 -9.515 2.267 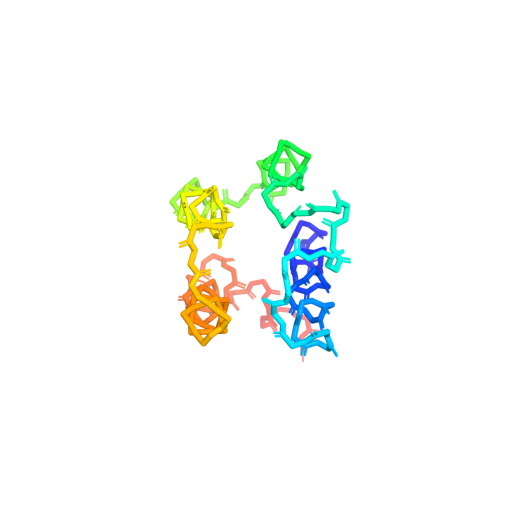1.00 62.06 91 GLY A N 1
ATOM 733 C CA . GLY A 1 91 ? 22.461 -8.995 1.888 1.00 62.06 91 GLY A CA 1
ATOM 734 C C . GLY A 1 91 ? 22.914 -7.723 2.620 1.00 62.06 91 GLY A C 1
ATOM 735 O O . GLY A 1 91 ? 23.971 -7.201 2.310 1.00 62.06 91 GLY A O 1
ATOM 736 N N . GLU A 1 92 ? 22.125 -7.205 3.565 1.00 54.94 92 GLU A N 1
ATOM 737 C CA . GLU A 1 92 ? 22.471 -6.051 4.414 1.00 54.94 92 GLU A CA 1
ATOM 738 C C . GLU A 1 92 ? 22.935 -6.482 5.824 1.00 54.94 92 GLU A C 1
ATOM 740 O O . GLU A 1 92 ? 23.160 -5.635 6.684 1.00 54.94 92 GLU A O 1
ATOM 745 N N . ALA A 1 93 ? 23.035 -7.794 6.081 1.00 53.09 93 ALA A N 1
ATOM 746 C CA . ALA A 1 93 ? 23.476 -8.371 7.355 1.00 53.09 93 ALA A CA 1
ATOM 747 C C . ALA A 1 93 ? 24.855 -9.065 7.290 1.00 53.09 93 ALA A C 1
ATOM 749 O O . ALA A 1 93 ? 25.258 -9.646 8.298 1.00 53.09 93 ALA A O 1
ATOM 750 N N . ASP A 1 94 ? 25.540 -8.997 6.144 1.00 41.66 94 ASP A N 1
ATOM 751 C CA . ASP A 1 94 ? 26.911 -9.486 5.917 1.00 41.66 94 ASP A CA 1
ATOM 752 C C . ASP A 1 94 ? 27.887 -8.308 5.780 1.00 41.66 94 ASP A C 1
ATOM 754 O O . ASP A 1 94 ? 27.558 -7.357 5.029 1.00 41.66 94 ASP A O 1
#